Protein AF-A0A357HEQ5-F1 (afdb_monomer_lite)

Structure (mmCIF, N/CA/C/O backbone):
data_AF-A0A357HEQ5-F1
#
_entry.id   AF-A0A357HEQ5-F1
#
loop_
_atom_site.group_PDB
_atom_site.id
_atom_site.type_symbol
_atom_site.label_atom_id
_atom_site.label_alt_id
_atom_site.label_comp_id
_atom_site.label_asym_id
_atom_site.label_entity_id
_atom_site.label_seq_id
_atom_site.pdbx_PDB_ins_code
_atom_site.Cartn_x
_atom_site.Cartn_y
_atom_site.Cartn_z
_atom_site.occupancy
_atom_site.B_iso_or_equiv
_atom_site.auth_seq_id
_atom_site.auth_comp_id
_atom_site.auth_asym_id
_atom_site.auth_atom_id
_atom_site.pdbx_PDB_model_num
ATOM 1 N N . ILE A 1 1 ? 2.218 5.641 -22.416 1.00 91.75 1 ILE A N 1
ATOM 2 C CA . ILE A 1 1 ? 2.819 4.505 -21.674 1.00 91.75 1 ILE A CA 1
ATOM 3 C C . ILE A 1 1 ? 2.633 3.197 -22.437 1.00 91.75 1 ILE A C 1
ATOM 5 O O . ILE A 1 1 ? 3.638 2.677 -22.877 1.00 91.75 1 ILE A O 1
ATOM 9 N N . ILE A 1 2 ? 1.410 2.710 -22.701 1.00 95.06 2 ILE A N 1
ATOM 10 C CA . ILE A 1 2 ? 1.196 1.429 -23.424 1.00 95.06 2 ILE A CA 1
ATOM 11 C C . ILE A 1 2 ? 1.892 1.395 -24.797 1.00 95.06 2 ILE A C 1
ATOM 13 O O . ILE A 1 2 ? 2.682 0.498 -25.057 1.00 95.06 2 ILE A O 1
ATOM 17 N N . LYS A 1 3 ? 1.676 2.419 -25.638 1.00 96.50 3 LYS A N 1
ATOM 18 C CA . LYS A 1 3 ? 2.354 2.544 -26.943 1.00 96.50 3 LYS A CA 1
ATOM 19 C C . LYS A 1 3 ? 3.887 2.541 -26.828 1.00 96.50 3 LYS A C 1
ATOM 21 O O . LYS A 1 3 ? 4.549 2.023 -27.712 1.00 96.50 3 LYS A O 1
ATOM 26 N N . GLN A 1 4 ? 4.424 3.117 -25.750 1.00 97.62 4 GLN A N 1
ATOM 27 C CA . GLN A 1 4 ? 5.866 3.149 -25.500 1.00 97.62 4 GLN A CA 1
ATOM 28 C C . GLN A 1 4 ? 6.375 1.774 -25.058 1.00 97.62 4 GLN A C 1
ATOM 30 O O . GLN A 1 4 ? 7.340 1.293 -25.619 1.00 97.62 4 GLN A O 1
ATOM 35 N N . ALA A 1 5 ? 5.677 1.102 -24.139 1.00 96.56 5 ALA A N 1
ATOM 36 C CA . ALA A 1 5 ? 6.047 -0.236 -23.681 1.00 96.56 5 ALA A CA 1
ATOM 37 C C . ALA A 1 5 ? 6.091 -1.256 -24.833 1.00 96.56 5 ALA A C 1
ATOM 39 O O . ALA A 1 5 ? 6.978 -2.096 -24.864 1.00 96.56 5 ALA A O 1
ATOM 40 N N . LEU A 1 6 ? 5.176 -1.147 -25.803 1.00 96.06 6 LEU A N 1
ATOM 41 C CA . LEU A 1 6 ? 5.217 -1.961 -27.023 1.00 96.06 6 LEU A CA 1
ATOM 42 C C . LEU A 1 6 ? 6.404 -1.621 -27.933 1.00 96.06 6 LEU A C 1
ATOM 44 O O . LEU A 1 6 ? 6.932 -2.512 -28.584 1.00 96.06 6 LEU A O 1
ATOM 48 N N . ALA A 1 7 ? 6.809 -0.349 -27.994 1.00 97.31 7 ALA A N 1
ATOM 49 C CA . ALA A 1 7 ? 8.002 0.068 -28.729 1.00 97.31 7 ALA A CA 1
ATOM 50 C C . ALA A 1 7 ? 9.305 -0.371 -28.033 1.00 97.31 7 ALA A C 1
ATOM 52 O O . ALA A 1 7 ? 10.314 -0.540 -28.706 1.00 97.31 7 ALA A O 1
ATOM 53 N N . ASP A 1 8 ? 9.260 -0.581 -26.714 1.00 97.62 8 ASP A N 1
ATOM 54 C CA . ASP A 1 8 ? 10.363 -1.079 -25.884 1.00 97.62 8 ASP A CA 1
ATOM 55 C C . ASP A 1 8 ? 10.350 -2.624 -25.749 1.00 97.62 8 ASP A C 1
ATOM 57 O O . ASP A 1 8 ? 10.925 -3.170 -24.808 1.00 97.62 8 ASP A O 1
ATOM 61 N N . ASP A 1 9 ? 9.655 -3.334 -26.648 1.00 97.12 9 ASP A N 1
ATOM 62 C CA . ASP A 1 9 ? 9.549 -4.804 -26.701 1.00 97.12 9 ASP A CA 1
ATOM 63 C C . ASP A 1 9 ? 8.955 -5.485 -25.444 1.00 97.12 9 ASP A C 1
ATOM 65 O O . ASP A 1 9 ? 9.178 -6.672 -25.186 1.00 97.12 9 ASP A O 1
ATOM 69 N N . VAL A 1 10 ? 8.131 -4.780 -24.658 1.00 97.06 10 VAL A N 1
ATOM 70 C CA . VAL A 1 10 ? 7.385 -5.398 -23.548 1.00 97.06 10 VAL A CA 1
ATOM 71 C C . VAL A 1 10 ? 6.225 -6.239 -24.106 1.00 97.06 10 VAL A C 1
ATOM 73 O O . VAL A 1 10 ? 5.358 -5.696 -24.798 1.00 97.06 10 VAL A O 1
ATOM 76 N N . PRO A 1 11 ? 6.121 -7.542 -23.771 1.00 97.81 11 PRO A N 1
ATOM 77 C CA . PRO A 1 11 ? 5.047 -8.396 -24.273 1.00 97.81 11 PRO A CA 1
ATOM 78 C C . PRO A 1 11 ? 3.647 -7.878 -23.914 1.00 97.81 11 PRO A C 1
ATOM 80 O O . PRO A 1 11 ? 3.400 -7.471 -22.777 1.00 97.81 11 PRO A O 1
ATOM 83 N N . GLN A 1 12 ? 2.688 -7.989 -24.842 1.00 96.56 12 GLN A N 1
ATOM 84 C CA . GLN A 1 12 ? 1.300 -7.560 -24.605 1.00 96.56 12 GLN A CA 1
ATOM 85 C C . GLN A 1 12 ? 0.689 -8.221 -23.358 1.00 96.56 12 GLN A C 1
ATOM 87 O O . GLN A 1 12 ? 0.022 -7.555 -22.571 1.00 96.56 12 GLN A O 1
ATOM 92 N N . SER A 1 13 ? 0.991 -9.500 -23.113 1.00 97.56 13 SER A N 1
ATOM 93 C CA . SER A 1 13 ? 0.524 -10.220 -21.921 1.00 97.56 13 SER A CA 1
ATOM 94 C C . SER A 1 13 ? 1.005 -9.590 -20.609 1.00 97.56 13 SER A C 1
ATOM 96 O O . SER A 1 13 ? 0.270 -9.584 -19.622 1.00 97.56 13 SER A O 1
ATOM 98 N N . TRP A 1 14 ? 2.211 -9.014 -20.589 1.00 96.94 14 TRP A N 1
ATOM 99 C CA . TRP A 1 14 ? 2.746 -8.299 -19.430 1.00 96.94 14 TRP A CA 1
ATOM 100 C C . TRP A 1 14 ? 2.060 -6.950 -19.244 1.00 96.94 14 TRP A C 1
ATOM 102 O O . TRP A 1 14 ? 1.763 -6.568 -18.113 1.00 96.94 14 TRP A O 1
ATOM 112 N N . ILE A 1 15 ? 1.758 -6.248 -20.338 1.00 97.00 15 ILE A N 1
ATOM 113 C CA . ILE A 1 15 ? 1.006 -4.988 -20.305 1.00 97.00 15 ILE A CA 1
ATOM 114 C C . ILE A 1 15 ? -0.409 -5.231 -19.764 1.00 97.00 15 ILE A C 1
ATOM 116 O O . ILE A 1 15 ? -0.858 -4.507 -18.873 1.00 97.00 15 ILE A O 1
ATOM 120 N N . ASP A 1 16 ? -1.090 -6.272 -20.243 1.00 97.06 16 ASP A N 1
ATOM 121 C CA . ASP A 1 16 ? -2.437 -6.637 -19.792 1.00 97.06 16 ASP A CA 1
ATOM 122 C C . ASP A 1 16 ? -2.448 -7.032 -18.308 1.00 97.06 16 ASP A C 1
ATOM 124 O O . ASP A 1 16 ? -3.342 -6.637 -17.553 1.00 97.06 16 ASP A O 1
ATOM 128 N N . ALA A 1 17 ? -1.429 -7.774 -17.862 1.00 97.44 17 ALA A N 1
ATOM 129 C CA . ALA A 1 17 ? -1.248 -8.112 -16.454 1.00 97.44 17 ALA A CA 1
ATOM 130 C C . ALA A 1 17 ? -0.956 -6.867 -15.599 1.00 97.44 17 ALA A C 1
ATOM 132 O O . ALA A 1 17 ? -1.522 -6.717 -14.514 1.00 97.44 17 ALA A O 1
ATOM 133 N N . ALA A 1 18 ? -0.129 -5.941 -16.093 1.00 96.25 18 ALA A N 1
ATOM 134 C CA . ALA A 1 18 ? 0.204 -4.701 -15.398 1.00 96.25 18 ALA A CA 1
ATOM 135 C C . ALA A 1 18 ? -1.032 -3.812 -15.181 1.00 96.25 18 ALA A C 1
ATOM 137 O O . ALA A 1 18 ? -1.194 -3.258 -14.094 1.00 96.25 18 ALA A O 1
ATOM 138 N N . GLN A 1 19 ? -1.946 -3.742 -16.156 1.00 95.56 19 GLN A N 1
ATOM 139 C CA . GLN A 1 19 ? -3.219 -3.015 -16.023 1.00 95.56 19 GLN A CA 1
ATOM 140 C C . GLN A 1 19 ? -4.136 -3.594 -14.935 1.00 95.56 19 GLN A C 1
ATOM 142 O O . GLN A 1 19 ? -4.954 -2.878 -14.362 1.00 95.56 19 GLN A O 1
ATOM 147 N N . LYS A 1 20 ? -4.000 -4.889 -14.629 1.00 96.56 20 LYS A N 1
ATOM 148 C CA . LYS A 1 20 ? -4.777 -5.591 -13.593 1.00 96.56 20 LYS A CA 1
ATOM 149 C C . LYS A 1 20 ? -3.976 -5.813 -12.305 1.00 96.56 20 LYS A C 1
ATOM 151 O O . LYS A 1 20 ? -4.424 -6.553 -11.430 1.00 96.56 20 LYS A O 1
ATOM 156 N N . SER A 1 21 ? -2.807 -5.183 -12.173 1.00 96.25 21 SER A N 1
ATOM 157 C CA . SER A 1 21 ? -1.853 -5.479 -11.106 1.00 96.25 21 SER A CA 1
ATOM 158 C C . SER A 1 21 ? -2.387 -5.097 -9.719 1.00 96.25 21 SER A C 1
ATOM 160 O O . SER A 1 21 ? -2.625 -3.914 -9.458 1.00 96.25 21 SER A O 1
ATOM 162 N N . PRO A 1 22 ? -2.509 -6.053 -8.776 1.00 96.19 22 PRO A N 1
ATOM 163 C CA . PRO A 1 22 ? -2.874 -5.735 -7.397 1.00 96.19 22 PRO A CA 1
ATOM 164 C C . PRO A 1 22 ? -1.776 -4.929 -6.692 1.00 96.19 22 PRO A C 1
ATOM 166 O O . PRO A 1 22 ? -2.078 -4.070 -5.867 1.00 96.19 22 PRO A O 1
ATOM 169 N N . VAL A 1 23 ? -0.507 -5.149 -7.053 1.00 95.44 23 VAL A N 1
ATOM 170 C CA . VAL A 1 23 ? 0.633 -4.411 -6.490 1.00 95.44 23 VAL A CA 1
ATOM 171 C C . VAL A 1 23 ? 0.538 -2.932 -6.855 1.00 95.44 23 VAL A C 1
ATOM 173 O O . VAL A 1 23 ? 0.709 -2.074 -5.989 1.00 95.44 23 VAL A O 1
ATOM 176 N N . TYR A 1 24 ? 0.189 -2.622 -8.110 1.00 95.44 24 TYR A N 1
ATOM 177 C CA . TYR A 1 24 ? -0.018 -1.241 -8.548 1.00 95.44 24 TYR A CA 1
ATOM 178 C C . TYR A 1 24 ? -1.146 -0.572 -7.759 1.00 95.44 24 TYR A C 1
ATOM 180 O O . TYR A 1 24 ? -0.962 0.531 -7.244 1.00 95.44 24 TYR A O 1
ATOM 188 N N . LYS A 1 25 ? -2.276 -1.267 -7.576 1.00 95.06 25 LYS A N 1
ATOM 189 C CA . LYS A 1 25 ? -3.397 -0.755 -6.778 1.00 95.06 25 LYS A CA 1
ATOM 190 C C . LYS A 1 25 ? -2.976 -0.446 -5.343 1.00 95.06 25 LYS A C 1
ATOM 192 O O . LYS A 1 25 ? -3.197 0.661 -4.867 1.00 95.06 25 LYS A O 1
ATOM 197 N N . MET A 1 26 ? -2.295 -1.371 -4.666 1.00 94.81 26 MET A N 1
ATOM 198 C CA . MET A 1 26 ? -1.876 -1.175 -3.271 1.00 94.81 26 MET A CA 1
ATOM 199 C C . MET A 1 26 ? -0.837 -0.056 -3.103 1.00 94.81 26 MET A C 1
ATOM 201 O O . MET A 1 26 ? -0.931 0.728 -2.157 1.00 94.81 26 MET A O 1
ATOM 205 N N . ALA A 1 27 ? 0.139 0.039 -4.009 1.00 94.44 27 ALA A N 1
ATOM 206 C CA . ALA A 1 27 ? 1.238 0.999 -3.917 1.00 94.44 27 ALA A CA 1
ATOM 207 C C . ALA A 1 27 ? 0.873 2.400 -4.441 1.00 94.44 27 ALA A C 1
ATOM 209 O O . ALA A 1 27 ? 1.209 3.407 -3.817 1.00 94.44 27 ALA A O 1
ATOM 210 N N . LYS A 1 28 ? 0.194 2.485 -5.592 1.00 93.12 28 LYS A N 1
ATOM 211 C CA . LYS A 1 28 ? -0.039 3.746 -6.319 1.00 93.12 28 LYS A CA 1
ATOM 212 C C . LYS A 1 28 ? -1.434 4.318 -6.104 1.00 93.12 28 LYS A C 1
ATOM 214 O O . LYS A 1 28 ? -1.539 5.514 -5.838 1.00 93.12 28 LYS A O 1
ATOM 219 N N . GLU A 1 29 ? -2.477 3.496 -6.206 1.00 92.50 29 GLU A N 1
ATOM 220 C CA . GLU A 1 29 ? -3.869 3.961 -6.105 1.00 92.50 29 GLU A CA 1
ATOM 221 C C . GLU A 1 29 ? -4.289 4.123 -4.639 1.00 92.50 29 GLU A C 1
ATOM 223 O O . GLU A 1 29 ? -4.589 5.223 -4.172 1.00 92.50 29 GLU A O 1
ATOM 228 N N . TRP A 1 30 ? -4.245 3.032 -3.876 1.00 93.38 30 TRP A N 1
ATOM 229 C CA . TRP A 1 30 ? -4.714 2.984 -2.493 1.00 93.38 30 TRP A CA 1
ATOM 230 C C . TRP A 1 30 ? -3.690 3.528 -1.499 1.00 93.38 30 TRP A C 1
ATOM 232 O O . TRP A 1 30 ? -4.082 4.013 -0.435 1.00 93.38 30 TRP A O 1
ATOM 242 N N . LYS A 1 31 ? -2.399 3.527 -1.856 1.00 94.25 31 LYS A N 1
ATOM 243 C CA . LYS A 1 31 ? -1.291 4.030 -1.021 1.00 94.25 31 LYS A CA 1
ATOM 244 C C . LYS A 1 31 ? -1.249 3.357 0.358 1.00 94.25 31 LYS A C 1
ATOM 246 O O . LYS A 1 31 ? -1.179 4.026 1.387 1.00 94.25 31 LYS A O 1
ATOM 251 N N . ILE A 1 32 ? -1.362 2.032 0.363 1.00 94.56 32 ILE A N 1
ATOM 252 C CA . ILE A 1 32 ? -1.345 1.202 1.577 1.00 94.56 32 ILE A CA 1
ATOM 253 C C . ILE A 1 32 ? -0.113 0.302 1.681 1.00 94.56 32 ILE A C 1
ATOM 255 O O . ILE A 1 32 ? 0.119 -0.274 2.739 1.00 94.56 32 ILE A O 1
ATOM 259 N N . ALA A 1 33 ? 0.655 0.165 0.601 1.00 95.88 33 ALA A N 1
ATOM 260 C CA . ALA A 1 33 ? 1.909 -0.572 0.592 1.00 95.88 33 ALA A CA 1
ATOM 261 C C . ALA A 1 33 ? 3.092 0.403 0.563 1.00 95.88 33 ALA A C 1
ATOM 263 O O . ALA A 1 33 ? 3.015 1.440 -0.100 1.00 95.88 33 ALA A O 1
ATOM 264 N N . PHE A 1 34 ? 4.186 0.046 1.237 1.00 95.12 34 PHE A N 1
ATOM 265 C CA . PHE A 1 34 ? 5.388 0.871 1.358 1.00 95.12 34 PHE A CA 1
ATOM 266 C C . PHE A 1 34 ? 6.668 0.067 1.104 1.00 95.12 34 PHE A C 1
ATOM 268 O O . PHE A 1 34 ? 6.719 -1.115 1.454 1.00 95.12 34 PHE A O 1
ATOM 275 N N . PRO A 1 35 ? 7.713 0.686 0.532 1.00 95.00 35 PRO A N 1
ATOM 276 C CA . PRO A 1 35 ? 9.038 0.078 0.451 1.00 95.00 35 PRO A CA 1
ATOM 277 C C . PRO A 1 35 ? 9.662 -0.082 1.845 1.00 95.00 35 PRO A C 1
ATOM 279 O O . PRO A 1 35 ? 9.386 0.710 2.742 1.00 95.00 35 PRO A O 1
ATOM 282 N N . ILE A 1 36 ? 10.544 -1.068 2.021 1.00 93.00 36 ILE A N 1
ATOM 283 C CA . ILE A 1 36 ? 11.395 -1.165 3.219 1.00 93.00 36 ILE A CA 1
ATOM 284 C C . ILE A 1 36 ? 12.631 -0.286 3.051 1.00 93.00 36 ILE A C 1
ATOM 286 O O . ILE A 1 36 ? 13.276 -0.329 2.007 1.00 93.00 36 ILE A O 1
ATOM 290 N N . HIS A 1 37 ? 12.980 0.449 4.103 1.00 93.12 37 HIS A N 1
ATOM 291 C CA . HIS A 1 37 ? 14.173 1.284 4.212 1.00 93.12 37 HIS A CA 1
ATOM 292 C C . HIS A 1 37 ? 14.435 2.136 2.953 1.00 93.12 37 HIS A C 1
ATOM 294 O O . HIS A 1 37 ? 15.493 2.013 2.322 1.00 93.12 37 HIS A O 1
ATOM 300 N N . PRO A 1 38 ? 13.480 2.999 2.535 1.00 91.75 38 PRO A N 1
ATOM 301 C CA . PRO A 1 38 ? 13.658 3.847 1.353 1.00 91.75 38 PRO A CA 1
ATOM 302 C C . PRO A 1 38 ? 14.887 4.770 1.448 1.00 91.75 38 PRO A C 1
ATOM 304 O O . PRO A 1 38 ? 15.444 5.167 0.422 1.00 91.75 38 PRO A O 1
ATOM 307 N N . GLU A 1 39 ? 15.357 5.074 2.658 1.00 91.19 39 GLU A N 1
ATOM 308 C CA . GLU A 1 39 ? 16.575 5.836 2.932 1.00 91.19 39 GLU A CA 1
ATOM 309 C C . GLU A 1 39 ? 17.858 5.183 2.399 1.00 91.19 39 GLU A C 1
ATOM 311 O O . GLU A 1 39 ? 18.840 5.890 2.174 1.00 91.19 39 GLU A O 1
ATOM 316 N N . TYR A 1 40 ? 17.854 3.872 2.126 1.00 93.50 40 TYR A N 1
ATOM 317 C CA . TYR A 1 40 ? 18.988 3.171 1.511 1.00 93.50 40 TYR A CA 1
ATOM 318 C C . TYR A 1 40 ? 19.128 3.457 0.013 1.00 93.50 40 TYR A C 1
ATOM 320 O O . TYR A 1 40 ? 20.143 3.105 -0.582 1.00 93.50 40 TYR A O 1
ATOM 328 N N . ARG A 1 41 ? 18.140 4.128 -0.603 1.00 92.31 41 ARG A N 1
ATOM 329 C CA . ARG A 1 41 ? 18.184 4.599 -2.002 1.00 92.31 41 ARG A CA 1
ATOM 330 C C . ARG A 1 41 ? 18.422 3.488 -3.034 1.00 92.31 41 ARG A C 1
ATOM 332 O O . ARG A 1 41 ? 18.911 3.754 -4.125 1.00 92.31 41 ARG A O 1
ATOM 339 N N . THR A 1 42 ? 18.025 2.257 -2.717 1.00 93.94 42 THR A N 1
ATOM 340 C CA . THR A 1 42 ? 18.126 1.091 -3.613 1.00 93.94 42 THR A CA 1
ATOM 341 C C . THR A 1 42 ? 16.894 0.888 -4.496 1.00 93.94 42 THR A C 1
ATOM 343 O O . THR A 1 42 ? 16.908 0.007 -5.348 1.00 93.94 42 THR A O 1
ATOM 346 N N . LEU A 1 43 ? 15.837 1.691 -4.303 1.00 90.56 43 LEU A N 1
ATOM 347 C CA . LEU A 1 43 ? 14.537 1.553 -4.976 1.00 90.56 43 LEU A CA 1
ATOM 348 C C . LEU A 1 43 ? 13.992 0.112 -4.885 1.00 90.56 43 LEU A C 1
ATOM 350 O O . LEU A 1 43 ? 13.837 -0.565 -5.903 1.00 90.56 43 LEU A O 1
ATOM 354 N N . PRO A 1 44 ? 13.708 -0.383 -3.664 1.00 91.69 44 PRO A N 1
ATOM 355 C CA . PRO A 1 44 ? 13.274 -1.758 -3.468 1.00 91.69 44 PRO A CA 1
ATOM 356 C C . PRO A 1 44 ? 11.941 -2.031 -4.176 1.00 91.69 44 PRO A C 1
ATOM 358 O O . PRO A 1 44 ? 10.983 -1.256 -4.096 1.00 91.69 44 PRO A O 1
ATOM 361 N N . MET A 1 45 ? 11.872 -3.189 -4.832 1.00 94.00 45 MET A N 1
ATOM 362 C CA . MET A 1 45 ? 10.679 -3.647 -5.552 1.00 94.00 45 MET A CA 1
ATOM 363 C C . MET A 1 45 ? 9.723 -4.468 -4.677 1.00 94.00 45 MET A C 1
ATOM 365 O O . MET A 1 45 ? 8.606 -4.761 -5.095 1.00 94.00 45 MET A O 1
ATOM 369 N N . MET A 1 46 ? 10.127 -4.812 -3.449 1.00 93.19 46 MET A N 1
ATOM 370 C CA . MET A 1 46 ? 9.284 -5.498 -2.469 1.00 93.19 46 MET A CA 1
ATOM 371 C C . MET A 1 46 ? 8.629 -4.483 -1.530 1.00 93.19 46 MET A C 1
ATOM 373 O O . MET A 1 46 ? 9.311 -3.661 -0.917 1.00 93.19 46 MET A O 1
ATOM 377 N N . TRP A 1 47 ? 7.300 -4.532 -1.452 1.00 94.94 47 TRP A N 1
ATOM 378 C CA . TRP A 1 47 ? 6.483 -3.561 -0.729 1.00 94.94 47 TRP A CA 1
ATOM 379 C C . TRP A 1 47 ? 5.624 -4.265 0.321 1.00 94.94 47 TRP A C 1
ATOM 381 O O . TRP A 1 47 ? 5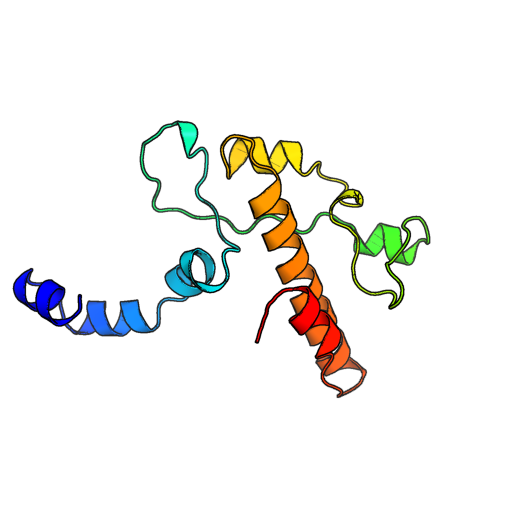.153 -5.380 0.104 1.00 94.94 47 TRP A O 1
ATOM 391 N N . TYR A 1 48 ? 5.404 -3.595 1.448 1.00 94.88 48 TYR A N 1
ATOM 392 C CA . TYR A 1 48 ? 4.759 -4.152 2.631 1.00 94.88 48 TYR A CA 1
ATOM 393 C C . TYR A 1 48 ? 3.555 -3.320 3.043 1.00 94.88 48 TYR A C 1
ATOM 395 O O . TYR A 1 48 ? 3.596 -2.091 3.032 1.00 94.88 48 TYR A O 1
ATOM 403 N N . VAL A 1 49 ? 2.489 -4.007 3.447 1.00 94.12 49 VAL A N 1
ATOM 404 C CA . VAL A 1 49 ? 1.322 -3.385 4.076 1.00 94.12 49 VAL A CA 1
ATOM 405 C C . VAL A 1 49 ? 1.547 -3.382 5.593 1.00 94.12 49 VAL A C 1
ATOM 407 O O . VAL A 1 49 ? 1.827 -4.445 6.156 1.00 94.12 49 VAL A O 1
ATOM 410 N N . PRO A 1 50 ? 1.456 -2.226 6.274 1.00 90.00 50 PRO A N 1
ATOM 411 C CA . PRO A 1 50 ? 1.745 -2.142 7.698 1.00 90.00 50 PRO A CA 1
ATOM 412 C C . PRO A 1 50 ? 0.685 -2.895 8.520 1.00 90.00 50 PRO A C 1
ATOM 414 O O . PRO A 1 50 ? -0.505 -2.861 8.187 1.00 90.00 50 PRO A O 1
ATOM 417 N N . PRO A 1 51 ? 1.083 -3.571 9.612 1.00 86.94 51 PRO A N 1
ATOM 418 C CA . PRO A 1 51 ? 0.163 -4.364 10.410 1.00 86.94 51 PRO A CA 1
ATOM 419 C C . PRO A 1 51 ? -0.787 -3.475 11.216 1.00 86.94 51 PRO A C 1
ATOM 421 O O . PRO A 1 51 ? -0.383 -2.509 11.867 1.00 86.94 51 PRO A O 1
ATOM 424 N N . LEU A 1 52 ? -2.057 -3.876 11.262 1.00 77.12 52 LEU A N 1
ATOM 425 C CA . LEU A 1 52 ? -2.996 -3.369 12.253 1.00 77.12 52 LEU A CA 1
ATOM 426 C C . LEU A 1 52 ? -2.623 -3.999 13.600 1.00 77.12 52 LEU A C 1
ATOM 428 O O . LEU A 1 52 ? -2.910 -5.170 13.845 1.00 77.12 52 LEU A O 1
ATOM 432 N N . SER A 1 53 ? -1.941 -3.235 14.454 1.00 70.94 53 SER A N 1
ATOM 433 C CA . SER A 1 53 ? -1.663 -3.605 15.851 1.00 70.94 53 SER A CA 1
ATOM 434 C C . SER A 1 53 ? -2.955 -4.074 16.558 1.00 70.94 53 SER A C 1
ATOM 436 O O . SER A 1 53 ? -4.040 -3.753 16.071 1.00 70.94 53 SER A O 1
ATOM 438 N N . PRO A 1 54 ? -2.918 -4.810 17.689 1.00 60.69 54 PRO A N 1
ATOM 439 C CA . PRO A 1 54 ? -4.133 -5.240 18.378 1.00 60.69 54 PRO A CA 1
ATOM 440 C C . PRO A 1 54 ? -4.837 -4.031 19.008 1.00 60.69 54 PRO A C 1
ATOM 442 O O . PRO A 1 54 ? -4.661 -3.732 20.184 1.00 60.69 54 PRO A O 1
ATOM 445 N N . VAL A 1 55 ? -5.599 -3.306 18.192 1.00 61.59 55 VAL A N 1
ATOM 446 C CA . VAL A 1 55 ? -6.376 -2.146 18.623 1.00 61.59 55 VAL A CA 1
ATOM 447 C C . VAL A 1 55 ? -7.774 -2.573 19.039 1.00 61.59 55 VAL A C 1
ATOM 449 O O . VAL A 1 55 ? -8.302 -2.086 20.031 1.00 61.59 55 VAL A O 1
ATOM 452 N N . GLN A 1 56 ? -8.338 -3.567 18.348 1.00 57.09 56 GLN A N 1
ATOM 453 C CA . GLN A 1 56 ? -9.684 -4.058 18.631 1.00 57.09 56 GLN A CA 1
ATOM 454 C C . GLN A 1 56 ? -9.798 -4.673 20.029 1.00 57.09 56 GLN A C 1
ATOM 456 O O . GLN A 1 56 ? -10.719 -4.341 20.754 1.00 57.09 56 GLN A O 1
ATOM 461 N N . SER A 1 57 ? -8.817 -5.469 20.468 1.00 58.94 57 SER A N 1
ATOM 462 C CA . SER A 1 57 ? -8.851 -6.080 21.806 1.00 58.94 57 SER A CA 1
ATOM 463 C C . SER A 1 57 ? -8.748 -5.069 22.949 1.00 58.94 57 SER A C 1
ATOM 465 O O . SER A 1 57 ? -9.054 -5.412 24.086 1.00 58.94 57 SER A O 1
ATOM 467 N N . GLN A 1 58 ? -8.289 -3.847 22.672 1.00 58.91 58 GLN A N 1
ATOM 468 C CA . GLN A 1 58 ? -8.265 -2.745 23.631 1.00 58.91 58 GLN A CA 1
ATOM 469 C C . GLN A 1 58 ? -9.552 -1.907 23.548 1.00 58.91 58 GLN A C 1
ATOM 471 O O . GLN A 1 58 ? -10.050 -1.482 24.586 1.00 58.91 58 GLN A O 1
ATOM 476 N N . ILE A 1 59 ? -10.136 -1.748 22.352 1.00 59.00 59 ILE A N 1
ATOM 477 C CA . ILE A 1 59 ? -11.475 -1.161 22.161 1.00 59.00 59 ILE A CA 1
ATOM 478 C C . ILE A 1 59 ? -12.549 -2.018 22.840 1.00 59.00 59 ILE A C 1
ATOM 480 O O . ILE A 1 59 ? -13.345 -1.492 23.608 1.00 59.00 59 ILE A O 1
ATOM 484 N N . ASP A 1 60 ? -12.534 -3.337 22.630 1.00 56.91 60 ASP A N 1
ATOM 485 C CA . ASP A 1 60 ? -13.506 -4.274 23.214 1.00 56.91 60 ASP A CA 1
ATOM 486 C C . ASP A 1 60 ? -13.431 -4.301 24.753 1.00 56.91 60 ASP A C 1
ATOM 488 O O . ASP A 1 60 ? -14.401 -4.638 25.425 1.00 56.91 60 ASP A O 1
ATOM 492 N N . LYS A 1 61 ? -12.277 -3.925 25.321 1.00 58.59 61 LYS A N 1
ATOM 493 C CA . LYS A 1 61 ? -12.061 -3.787 26.771 1.00 58.59 61 LYS A CA 1
ATOM 494 C C . LYS A 1 61 ? -12.455 -2.412 27.320 1.00 58.59 61 LYS A C 1
ATOM 496 O O . LYS A 1 61 ? -12.307 -2.193 28.516 1.00 58.59 61 LYS A O 1
ATOM 501 N N . GLY A 1 62 ? -12.909 -1.489 26.471 1.00 56.56 62 GLY A N 1
ATOM 502 C CA . GLY A 1 62 ? -13.235 -0.113 26.855 1.00 56.56 62 GLY A CA 1
ATOM 503 C C . GLY A 1 62 ? -12.015 0.767 27.149 1.00 56.56 62 GLY A C 1
ATOM 504 O O . GLY A 1 62 ? -12.171 1.867 27.666 1.00 56.56 62 GLY A O 1
ATOM 505 N N . ASN A 1 63 ? -10.800 0.317 26.818 1.00 49.53 63 ASN A N 1
ATOM 506 C CA . ASN A 1 63 ? -9.556 1.024 27.143 1.00 49.53 63 ASN A CA 1
ATOM 507 C C . ASN A 1 63 ? -9.188 2.123 26.133 1.00 49.53 63 ASN A C 1
ATOM 509 O O . ASN A 1 63 ? -8.170 2.791 26.304 1.00 49.53 63 ASN A O 1
ATOM 513 N N . LEU A 1 64 ? -9.950 2.275 25.047 1.00 56.25 64 LEU A N 1
ATOM 514 C CA . LEU A 1 64 ? -9.657 3.221 23.974 1.00 56.25 64 LEU A CA 1
ATOM 515 C C . LEU A 1 64 ? -10.916 3.977 23.563 1.00 56.25 64 LEU A C 1
ATOM 517 O O . LEU A 1 64 ? -11.933 3.369 23.237 1.00 56.25 64 LEU A O 1
ATOM 521 N N . GLU A 1 65 ? -10.808 5.302 23.508 1.00 50.94 65 GLU A N 1
ATOM 522 C CA . GLU A 1 65 ? -11.846 6.165 22.957 1.00 50.94 65 GLU A CA 1
ATOM 523 C C . GLU A 1 65 ? -11.989 5.907 21.453 1.00 50.94 65 GLU A C 1
ATOM 525 O O . GLU A 1 65 ? -11.103 6.202 20.643 1.00 50.94 65 GLU A O 1
ATOM 530 N N . THR A 1 66 ? -13.120 5.337 21.060 1.00 52.62 66 THR A N 1
ATOM 531 C CA . THR A 1 66 ? -13.544 5.302 19.663 1.00 52.62 66 THR A CA 1
ATOM 532 C C . THR A 1 66 ? -14.135 6.656 19.292 1.00 52.62 66 THR A C 1
ATOM 534 O O . THR A 1 66 ? -14.972 7.184 20.022 1.00 52.62 66 THR A O 1
ATOM 537 N N . SER A 1 67 ? -13.747 7.210 18.138 1.00 50.88 67 SER A N 1
ATOM 538 C CA . SER A 1 67 ? -14.444 8.372 17.559 1.00 50.88 67 SER A CA 1
ATOM 539 C C . SER A 1 67 ? -15.953 8.103 17.432 1.00 50.88 67 SER A C 1
ATOM 541 O O . SER A 1 67 ? -16.348 6.940 17.395 1.00 50.88 67 SER A O 1
ATOM 543 N N . ALA A 1 68 ? -16.767 9.167 17.352 1.00 45.88 68 ALA A N 1
ATOM 544 C CA . ALA A 1 68 ? -18.228 9.241 17.566 1.00 45.88 68 ALA A CA 1
ATOM 545 C C . ALA A 1 68 ? -19.150 8.142 16.976 1.00 45.88 68 ALA A C 1
ATOM 547 O O . ALA A 1 68 ? -20.318 8.098 17.341 1.00 45.88 68 ALA A O 1
ATOM 548 N N . ASN A 1 69 ? -18.648 7.224 16.145 1.00 45.69 69 ASN A N 1
ATOM 549 C CA . ASN A 1 69 ? -19.391 6.082 15.607 1.00 45.69 69 ASN A CA 1
ATOM 550 C C . ASN A 1 69 ? -18.821 4.712 16.038 1.00 45.69 69 ASN A C 1
ATOM 552 O O . ASN A 1 69 ? -19.171 3.712 15.430 1.00 45.69 69 ASN A O 1
ATOM 556 N N . GLY A 1 70 ? -17.920 4.618 17.025 1.00 50.09 70 GLY A N 1
ATOM 557 C CA . GLY A 1 70 ? -17.531 3.337 17.644 1.00 50.09 70 GLY A CA 1
ATOM 558 C C . GLY A 1 70 ? -16.556 2.442 16.861 1.00 50.09 70 GLY A C 1
ATOM 559 O O . GLY A 1 70 ? -16.191 1.380 17.356 1.00 50.09 70 GLY A O 1
ATOM 560 N N . ILE A 1 71 ? -16.138 2.817 15.641 1.00 49.00 71 ILE A N 1
ATOM 561 C CA . ILE A 1 71 ? -15.527 1.837 14.716 1.00 49.00 71 ILE A CA 1
ATOM 562 C C . ILE A 1 71 ? -14.103 2.192 14.238 1.00 49.00 71 ILE A C 1
ATOM 564 O O . ILE A 1 71 ? -13.383 1.331 13.734 1.00 49.00 71 ILE A O 1
ATOM 568 N N . LEU A 1 72 ? -13.625 3.423 14.443 1.00 52.72 72 LEU A N 1
ATOM 569 C CA . LEU A 1 72 ? -12.273 3.818 14.026 1.00 52.72 72 LEU A CA 1
ATOM 570 C C . LEU A 1 72 ? -11.398 4.135 15.241 1.00 52.72 72 LEU A C 1
ATOM 572 O O . LEU A 1 72 ? -11.559 5.209 15.833 1.00 52.72 72 LEU A O 1
ATOM 576 N N . PRO A 1 73 ? -10.456 3.244 15.606 1.00 55.62 73 PRO A N 1
ATOM 577 C CA . PRO A 1 73 ? -9.358 3.647 16.456 1.00 55.62 73 PRO A CA 1
ATOM 578 C C . PRO A 1 73 ? -8.543 4.739 15.774 1.00 55.62 73 PRO A C 1
ATOM 580 O O . PRO A 1 73 ? -8.081 4.582 14.643 1.00 55.62 73 PRO A O 1
ATOM 583 N N . THR A 1 74 ? -8.311 5.838 16.480 1.00 58.81 74 THR A N 1
ATOM 584 C CA . THR A 1 74 ? -7.349 6.851 16.043 1.00 58.81 74 THR A CA 1
ATOM 585 C C . THR A 1 74 ? -5.968 6.196 15.972 1.00 58.81 74 THR A C 1
ATOM 587 O O . THR A 1 74 ? -5.620 5.447 16.880 1.00 58.81 74 THR A O 1
ATOM 590 N N . ALA A 1 75 ? -5.139 6.478 14.960 1.00 56.78 75 ALA A N 1
ATOM 591 C CA . ALA A 1 75 ? -3.801 5.872 14.820 1.00 56.78 75 ALA A CA 1
ATOM 592 C C . ALA A 1 75 ? -2.903 5.997 16.077 1.00 56.78 75 ALA A C 1
ATOM 594 O O . ALA A 1 75 ? -1.987 5.207 16.271 1.00 56.78 75 ALA A O 1
ATOM 595 N N . LYS A 1 76 ? -3.214 6.934 16.983 1.00 59.22 76 LYS A N 1
ATOM 596 C CA . LYS A 1 76 ? -2.596 7.078 18.313 1.00 59.22 76 LYS A CA 1
ATOM 597 C C . LYS A 1 76 ? -2.842 5.902 19.273 1.00 59.22 76 LYS A C 1
ATOM 599 O O . LYS A 1 76 ? -2.146 5.788 20.270 1.00 59.22 76 LYS A O 1
ATOM 604 N N . SER A 1 77 ? -3.829 5.057 18.992 1.00 64.56 77 SER A N 1
ATOM 605 C CA . SER A 1 77 ? -4.240 3.929 19.836 1.00 64.56 77 SER A CA 1
ATOM 606 C C . SER A 1 77 ? -3.575 2.597 19.469 1.00 64.56 77 SER A C 1
ATOM 608 O O . SER A 1 77 ? -3.813 1.575 20.114 1.00 64.56 77 SER A O 1
ATOM 610 N N . LEU A 1 78 ? -2.729 2.584 18.433 1.00 67.81 78 LEU A N 1
ATOM 611 C CA . LEU A 1 78 ? -1.944 1.408 18.071 1.00 67.81 78 LEU A CA 1
ATOM 612 C C . LEU A 1 78 ? -0.934 1.098 19.181 1.00 67.81 78 LEU A C 1
ATOM 614 O O . LEU A 1 78 ? -0.165 1.964 19.590 1.00 67.81 78 LEU A O 1
ATOM 618 N N . ARG A 1 79 ? -0.867 -0.168 19.610 1.00 76.00 79 ARG A N 1
ATOM 619 C CA . ARG A 1 79 ? 0.187 -0.632 20.529 1.00 76.00 79 ARG A CA 1
ATOM 620 C C . ARG A 1 79 ? 1.584 -0.470 19.917 1.00 76.00 79 ARG A C 1
ATOM 622 O O . ARG A 1 79 ? 2.545 -0.241 20.644 1.00 76.00 79 ARG A O 1
ATOM 629 N N . LEU A 1 80 ? 1.701 -0.619 18.597 1.00 76.88 80 LEU A N 1
ATOM 630 C CA . LEU A 1 80 ? 2.938 -0.355 17.869 1.00 76.88 80 LEU A CA 1
ATOM 631 C C . LEU A 1 80 ? 3.009 1.142 17.515 1.00 76.88 80 LEU A C 1
ATOM 633 O O . LEU A 1 80 ? 2.117 1.617 16.808 1.00 76.88 80 LEU A O 1
ATOM 637 N N . PRO A 1 81 ? 4.039 1.886 17.959 1.00 83.44 81 PRO A N 1
ATOM 638 C CA . PRO A 1 81 ? 4.140 3.314 17.677 1.00 83.44 81 PRO A CA 1
ATOM 639 C C . PRO A 1 81 ? 4.197 3.596 16.171 1.00 83.44 81 PRO A C 1
ATOM 641 O O . PRO A 1 81 ? 4.993 2.982 15.458 1.00 83.44 81 PRO A O 1
ATOM 644 N N . ALA A 1 82 ? 3.422 4.574 15.690 1.00 84.50 82 ALA A N 1
ATOM 645 C CA . ALA A 1 82 ? 3.454 4.995 14.284 1.00 84.50 82 ALA A CA 1
ATOM 646 C C . ALA A 1 82 ? 4.870 5.407 13.844 1.00 84.50 82 ALA A C 1
ATOM 648 O O . ALA A 1 82 ? 5.316 5.030 12.763 1.00 84.50 82 ALA A O 1
ATOM 649 N N . LYS A 1 83 ? 5.617 6.065 14.739 1.00 87.94 83 LYS A N 1
ATOM 650 C CA . LYS A 1 83 ? 7.028 6.421 14.555 1.00 87.94 83 LYS A CA 1
ATOM 651 C C . LYS A 1 83 ? 7.934 5.233 14.226 1.00 87.94 83 LYS A C 1
ATOM 653 O O . LYS A 1 83 ? 8.830 5.352 13.399 1.00 87.94 83 LYS A O 1
ATOM 658 N N . TYR A 1 84 ? 7.701 4.079 14.854 1.00 89.75 84 TYR A N 1
ATOM 659 C CA . TYR A 1 84 ? 8.494 2.876 14.594 1.00 89.75 84 TYR A CA 1
ATOM 660 C C . TYR A 1 84 ? 8.274 2.372 13.164 1.00 89.75 84 TYR A C 1
ATOM 662 O O . TYR A 1 84 ? 9.233 2.112 12.445 1.00 89.75 84 TYR A O 1
ATOM 670 N N . LEU A 1 85 ? 7.013 2.303 12.729 1.00 90.81 85 LEU A N 1
ATOM 671 C CA . LEU A 1 85 ? 6.665 1.930 11.356 1.00 90.81 85 LEU A CA 1
ATOM 672 C C . LEU A 1 85 ? 7.197 2.948 10.342 1.00 90.81 85 LEU A C 1
ATOM 674 O O . LEU A 1 85 ? 7.701 2.560 9.292 1.00 90.81 85 LEU A O 1
ATOM 678 N N . ALA A 1 86 ? 7.130 4.237 10.669 1.00 92.00 86 ALA A N 1
ATOM 679 C CA . ALA A 1 86 ? 7.613 5.298 9.799 1.00 92.00 86 ALA A CA 1
ATOM 680 C C . ALA A 1 86 ? 9.123 5.202 9.546 1.00 92.00 86 ALA A C 1
ATOM 682 O O . ALA A 1 86 ? 9.576 5.344 8.412 1.00 92.00 86 ALA A O 1
ATOM 683 N N . ASN A 1 87 ? 9.904 4.882 10.580 1.00 92.88 87 ASN A N 1
ATOM 684 C CA . ASN A 1 87 ? 11.346 4.679 10.440 1.00 92.88 87 ASN A CA 1
ATOM 685 C C . ASN A 1 87 ? 11.700 3.528 9.485 1.00 92.88 87 ASN A C 1
ATOM 687 O O . ASN A 1 87 ? 12.750 3.574 8.862 1.00 92.88 87 ASN A O 1
ATOM 691 N N . ILE A 1 88 ? 10.842 2.511 9.365 1.00 92.25 88 ILE A N 1
ATOM 692 C CA . ILE A 1 88 ? 11.081 1.354 8.489 1.00 92.25 88 ILE A CA 1
ATOM 693 C C . ILE A 1 88 ? 10.587 1.621 7.067 1.00 92.25 88 ILE A C 1
ATOM 695 O O . ILE A 1 88 ? 11.226 1.213 6.105 1.00 92.25 88 ILE A O 1
ATOM 699 N N . PHE A 1 89 ? 9.431 2.267 6.917 1.00 93.94 89 PHE A N 1
ATOM 700 C CA . PHE A 1 89 ? 8.691 2.268 5.652 1.00 93.94 89 PHE A CA 1
ATOM 701 C C . PHE A 1 89 ? 8.705 3.603 4.901 1.00 93.94 89 PHE A C 1
ATOM 703 O O . PHE A 1 89 ? 8.449 3.649 3.698 1.00 93.94 89 PHE A O 1
ATOM 710 N N . THR A 1 90 ? 8.964 4.708 5.595 1.00 93.19 90 THR A N 1
ATOM 711 C CA . THR A 1 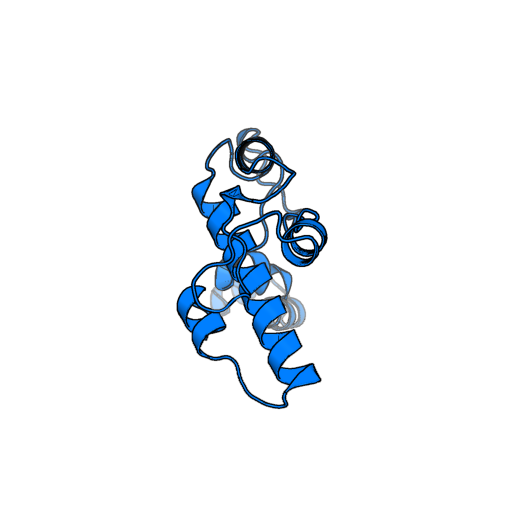90 ? 8.781 6.067 5.058 1.00 93.19 90 THR A CA 1
ATOM 712 C C . THR A 1 90 ? 9.907 7.015 5.474 1.00 93.19 90 THR A C 1
ATOM 714 O O . THR A 1 90 ? 9.717 8.231 5.464 1.00 93.19 90 THR A O 1
ATOM 717 N N . ALA A 1 91 ? 11.076 6.476 5.845 1.00 93.38 91 ALA A N 1
ATOM 718 C CA . ALA A 1 91 ? 12.235 7.241 6.317 1.00 93.38 91 ALA A CA 1
ATOM 719 C C . ALA A 1 91 ? 11.894 8.235 7.454 1.00 93.38 91 ALA A C 1
ATOM 721 O O . ALA A 1 91 ? 12.447 9.330 7.532 1.00 93.38 91 ALA A O 1
ATOM 722 N N . GLY A 1 92 ? 10.958 7.857 8.329 1.00 91.12 92 GLY A N 1
ATOM 723 C CA . GLY A 1 92 ? 10.541 8.635 9.498 1.00 91.12 92 GLY A CA 1
ATOM 724 C C . GLY A 1 92 ? 9.290 9.501 9.313 1.00 91.12 92 GLY A C 1
AT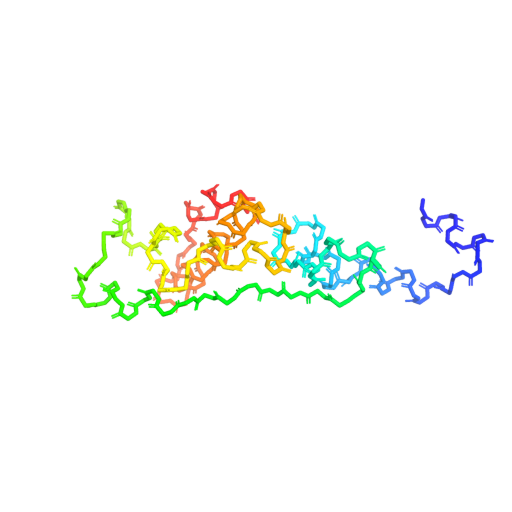OM 725 O O . GLY A 1 92 ? 8.831 10.087 10.292 1.00 91.12 92 GLY A O 1
ATOM 726 N N . ASP A 1 93 ? 8.686 9.571 8.118 1.00 92.88 93 ASP A N 1
ATOM 727 C CA . ASP A 1 93 ? 7.423 10.304 7.929 1.00 92.88 93 ASP A CA 1
ATOM 728 C C . ASP A 1 93 ? 6.213 9.481 8.401 1.00 92.88 93 ASP A C 1
ATOM 730 O O . ASP A 1 93 ? 5.828 8.486 7.787 1.00 92.88 93 ASP A O 1
ATOM 734 N N . GLU A 1 94 ? 5.574 9.894 9.494 1.00 90.62 94 GLU A N 1
ATOM 735 C CA . GLU A 1 94 ? 4.412 9.196 10.056 1.00 90.62 94 GLU A CA 1
ATOM 736 C C . GLU A 1 94 ? 3.119 9.396 9.247 1.00 90.62 94 GLU A C 1
ATOM 738 O O . GLU A 1 94 ? 2.204 8.573 9.342 1.00 90.62 94 GLU A O 1
ATOM 743 N N . LYS A 1 95 ? 3.010 10.457 8.433 1.00 90.31 95 LYS A N 1
ATOM 744 C CA . LYS A 1 95 ? 1.746 10.810 7.757 1.00 90.31 95 LYS A CA 1
ATOM 745 C C . LYS A 1 95 ? 1.244 9.716 6.801 1.00 90.31 95 LYS A C 1
ATOM 747 O O . LYS A 1 95 ? 0.059 9.373 6.893 1.00 90.31 95 LYS A O 1
ATOM 752 N N . PRO A 1 96 ? 2.077 9.129 5.914 1.00 91.62 96 PRO A N 1
ATOM 753 C CA . PRO A 1 96 ? 1.629 8.070 5.013 1.00 91.62 96 PRO A CA 1
ATOM 754 C C . PRO A 1 96 ? 1.214 6.809 5.780 1.00 91.62 96 PRO A C 1
ATOM 756 O O . PRO A 1 96 ? 0.217 6.176 5.432 1.00 91.62 96 PRO A O 1
ATOM 759 N N . ILE A 1 97 ? 1.912 6.493 6.876 1.00 89.94 97 ILE A N 1
ATOM 760 C CA . ILE A 1 97 ? 1.591 5.350 7.736 1.00 89.94 97 ILE A CA 1
ATOM 761 C C . ILE A 1 97 ? 0.225 5.537 8.391 1.00 89.94 97 ILE A C 1
ATOM 763 O O . ILE A 1 97 ? -0.643 4.678 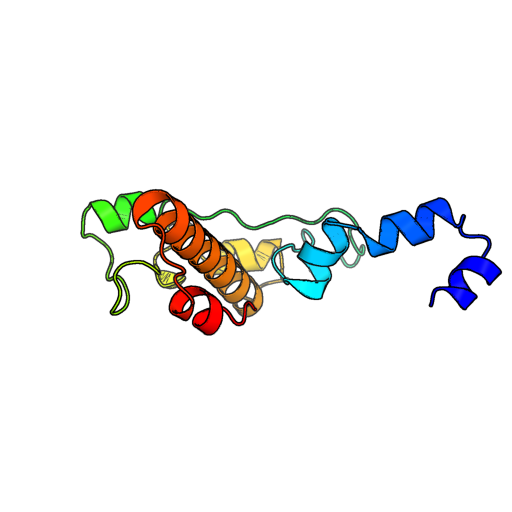8.244 1.00 89.94 97 ILE A O 1
ATOM 767 N N . ILE A 1 98 ? -0.018 6.678 9.036 1.00 86.00 98 ILE A N 1
ATOM 768 C CA . ILE A 1 98 ? -1.308 6.985 9.670 1.00 86.00 98 ILE A CA 1
ATOM 769 C C . ILE A 1 98 ? -2.448 6.924 8.644 1.00 86.00 98 ILE A C 1
ATOM 771 O O . ILE A 1 98 ? -3.496 6.333 8.920 1.00 86.00 98 ILE A O 1
ATOM 775 N N . SER A 1 99 ? -2.237 7.480 7.447 1.00 87.25 99 SER A N 1
ATOM 776 C CA . SER A 1 99 ? -3.227 7.438 6.366 1.00 87.25 99 SER A CA 1
ATOM 777 C C . SER A 1 99 ? -3.543 6.002 5.936 1.00 87.25 99 SER A C 1
ATOM 779 O O . SER A 1 99 ? -4.716 5.631 5.869 1.00 87.25 99 SER A O 1
ATOM 781 N N . SER A 1 100 ? -2.522 5.167 5.718 1.00 89.81 100 SER A N 1
ATOM 782 C CA . SER A 1 100 ? -2.719 3.767 5.318 1.00 89.81 100 SER A CA 1
ATOM 783 C C . SER A 1 100 ? -3.476 2.954 6.367 1.00 89.81 100 SER A C 1
ATOM 785 O O . SER A 1 100 ? -4.423 2.246 6.033 1.00 89.81 100 SER A O 1
ATOM 787 N N . ILE A 1 101 ? -3.130 3.111 7.646 1.00 86.12 101 ILE A N 1
ATOM 788 C CA . ILE A 1 101 ? -3.793 2.412 8.749 1.00 86.12 101 ILE A CA 1
ATOM 789 C C . ILE A 1 101 ? -5.254 2.852 8.853 1.00 86.12 101 ILE A C 1
ATOM 791 O O . ILE A 1 101 ? -6.136 2.012 9.021 1.00 86.12 101 ILE A O 1
ATOM 795 N N . THR A 1 102 ? -5.526 4.148 8.690 1.00 81.94 102 THR A N 1
ATOM 796 C CA . THR A 1 102 ? -6.895 4.6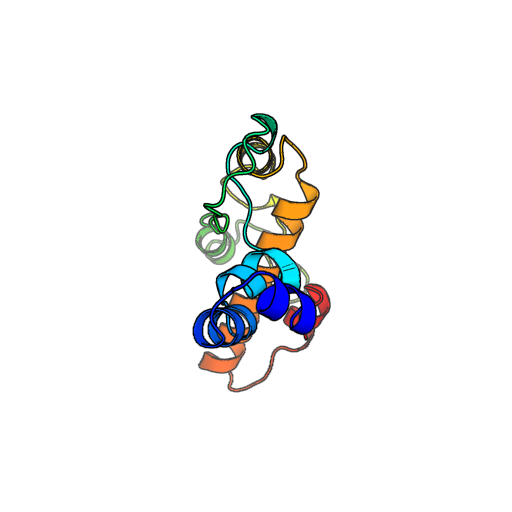82 8.690 1.00 81.94 102 THR A CA 1
ATOM 797 C C . THR A 1 102 ? -7.733 4.057 7.573 1.00 81.94 102 THR A C 1
ATOM 799 O O . THR A 1 102 ? -8.857 3.625 7.826 1.00 81.94 102 THR A O 1
ATOM 802 N N . LYS A 1 103 ? -7.173 3.915 6.363 1.00 86.25 103 LYS A N 1
ATOM 803 C CA . LYS A 1 103 ? -7.840 3.233 5.239 1.00 86.25 103 LYS A CA 1
ATOM 804 C C . LYS A 1 103 ? -8.133 1.764 5.529 1.00 86.25 103 LYS A C 1
ATOM 806 O O . LYS A 1 103 ? -9.242 1.301 5.284 1.00 86.25 103 LYS A O 1
ATOM 811 N N . LEU A 1 104 ? -7.163 1.037 6.082 1.00 86.19 104 LEU A N 1
ATOM 812 C CA . LEU A 1 104 ? -7.326 -0.378 6.429 1.00 86.19 104 LEU A CA 1
ATOM 813 C C . LEU A 1 104 ? -8.397 -0.586 7.514 1.00 86.19 104 LEU A C 1
ATOM 815 O O . LEU A 1 104 ? -9.198 -1.518 7.425 1.00 86.19 104 LEU A O 1
ATOM 819 N N . LEU A 1 105 ? -8.449 0.295 8.518 1.00 80.56 105 LEU A N 1
ATOM 820 C CA . LEU A 1 105 ? -9.483 0.274 9.556 1.00 80.56 105 LEU A CA 1
ATOM 821 C C . LEU A 1 105 ? -10.870 0.604 8.993 1.00 80.56 105 LEU A C 1
ATOM 823 O O . LEU A 1 105 ? -11.835 -0.085 9.319 1.00 80.56 105 LEU A O 1
ATOM 827 N N . ALA A 1 106 ? -10.968 1.601 8.113 1.00 81.00 106 ALA A N 1
ATOM 828 C CA . ALA A 1 106 ? -12.212 1.947 7.430 1.00 81.00 106 ALA A CA 1
ATOM 829 C C . ALA A 1 106 ? -12.737 0.802 6.557 1.00 81.00 106 ALA A C 1
ATOM 831 O O . ALA A 1 106 ? -13.917 0.468 6.629 1.00 81.00 106 ALA A O 1
ATOM 832 N N . MET A 1 107 ? -11.864 0.137 5.800 1.00 84.62 107 MET A N 1
ATOM 833 C CA . MET A 1 107 ? -12.247 -1.029 5.005 1.00 84.62 107 MET A CA 1
ATOM 834 C C . MET A 1 107 ? -12.736 -2.180 5.895 1.00 84.62 107 MET A C 1
ATOM 836 O O . MET A 1 107 ? -13.755 -2.801 5.600 1.00 84.62 107 MET A O 1
ATOM 840 N N . ARG A 1 108 ? -12.061 -2.443 7.023 1.00 80.38 108 ARG A N 1
ATOM 841 C CA . ARG A 1 108 ? -12.500 -3.460 7.994 1.00 80.38 108 ARG A CA 1
ATOM 842 C C . ARG A 1 108 ? -13.865 -3.117 8.605 1.00 80.38 108 ARG A C 1
ATOM 844 O O . ARG A 1 108 ? -14.706 -4.005 8.719 1.00 80.38 108 ARG A O 1
ATOM 851 N N . SER A 1 109 ? -14.083 -1.854 8.979 1.00 77.25 109 S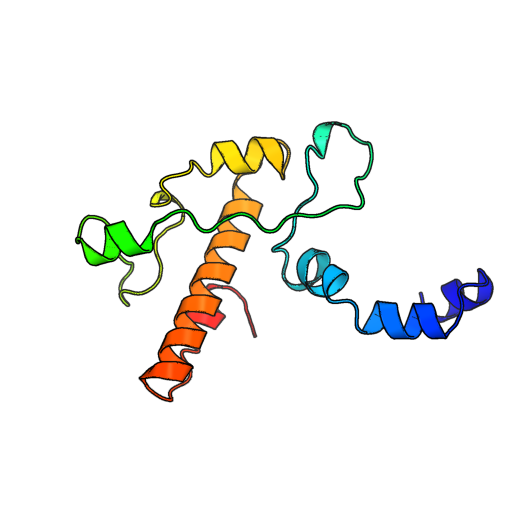ER A N 1
ATOM 852 C CA . SER A 1 109 ? -15.374 -1.329 9.453 1.00 77.25 109 SER A CA 1
ATOM 853 C C . SER A 1 109 ? -16.491 -1.607 8.451 1.00 77.25 109 SER A C 1
ATOM 855 O O . SER A 1 109 ? -17.509 -2.214 8.783 1.00 77.25 109 SER A O 1
ATOM 857 N N . HIS A 1 110 ? -16.257 -1.205 7.201 1.00 81.44 110 HIS A N 1
ATOM 858 C CA . HIS A 1 110 ? -17.207 -1.362 6.117 1.00 81.44 110 HIS A CA 1
ATOM 859 C C . HIS A 1 110 ? -17.526 -2.839 5.871 1.00 81.44 110 HIS A C 1
ATOM 861 O O . HIS A 1 110 ? -18.694 -3.220 5.848 1.00 81.44 110 HIS A O 1
ATOM 867 N N . GLN A 1 111 ? -16.502 -3.695 5.790 1.00 82.38 111 GLN A N 1
ATOM 868 C CA . GLN A 1 111 ? -16.688 -5.132 5.586 1.00 82.38 111 GLN A CA 1
ATOM 869 C C . GLN A 1 111 ? -17.475 -5.784 6.732 1.00 82.38 111 GLN A C 1
ATOM 871 O O . GLN A 1 111 ? -18.281 -6.684 6.491 1.00 82.38 111 GLN A O 1
ATOM 876 N N . ARG A 1 112 ? -17.268 -5.331 7.976 1.00 80.44 112 ARG A N 1
ATOM 877 C CA . ARG A 1 112 ? -18.030 -5.792 9.142 1.00 80.44 112 ARG A CA 1
ATOM 878 C C . ARG A 1 112 ? -19.503 -5.393 9.041 1.00 80.44 112 ARG A C 1
ATOM 880 O O . ARG A 1 112 ? -20.351 -6.261 9.205 1.00 80.44 112 ARG A O 1
ATOM 887 N N . SER A 1 113 ? -19.802 -4.124 8.758 1.00 77.62 113 SER A N 1
ATOM 888 C CA . SER A 1 113 ? -21.187 -3.642 8.613 1.00 77.62 113 SER A CA 1
ATOM 889 C C . SER A 1 113 ? -21.900 -4.358 7.460 1.00 77.62 113 SER A C 1
ATOM 891 O O . SER A 1 113 ? -22.994 -4.886 7.643 1.00 77.62 113 SER A O 1
ATOM 893 N N . MET A 1 114 ? -21.215 -4.556 6.330 1.00 80.88 114 MET A N 1
ATOM 894 C CA . MET A 1 114 ? -21.734 -5.355 5.217 1.00 80.88 114 MET A CA 1
ATOM 895 C C . MET A 1 114 ? -22.040 -6.807 5.603 1.00 80.88 114 MET A C 1
ATOM 897 O O . MET A 1 114 ? -23.071 -7.338 5.202 1.00 80.88 114 MET A O 1
ATOM 901 N N . SER A 1 115 ? -21.161 -7.453 6.377 1.00 79.12 115 SER A N 1
ATOM 902 C CA . SER A 1 115 ? -21.305 -8.876 6.724 1.00 79.12 115 SER A CA 1
ATOM 903 C C . SER A 1 115 ? -22.307 -9.131 7.857 1.00 79.12 115 SER A C 1
ATOM 905 O O . SER A 1 115 ? -22.883 -10.212 7.914 1.00 79.12 115 SER A O 1
ATOM 907 N N . ILE A 1 116 ? -22.485 -8.177 8.778 1.00 76.00 116 ILE A N 1
ATOM 908 C CA . ILE A 1 116 ? -23.331 -8.336 9.975 1.00 76.00 116 ILE A CA 1
ATOM 909 C C . ILE A 1 116 ? -24.691 -7.655 9.795 1.00 76.00 116 ILE A C 1
ATOM 911 O O . ILE A 1 116 ? -25.719 -8.231 10.133 1.00 76.00 116 ILE A O 1
ATOM 915 N N . GLU A 1 117 ? -24.702 -6.424 9.288 1.00 73.19 117 GLU A N 1
ATOM 916 C CA . GLU A 1 117 ? -25.888 -5.558 9.254 1.00 73.19 117 GLU A CA 1
ATOM 917 C C . GLU A 1 117 ? -26.538 -5.512 7.864 1.00 73.19 117 GLU A C 1
ATOM 919 O O . GLU A 1 117 ? -27.656 -5.016 7.728 1.00 73.19 117 GLU A O 1
ATOM 924 N N . GLY A 1 118 ? -25.846 -6.005 6.828 1.00 75.69 118 GLY A N 1
ATOM 925 C CA . GLY A 1 118 ? -26.318 -5.977 5.441 1.00 75.69 118 GLY A CA 1
ATOM 926 C C . GLY A 1 118 ? -26.453 -4.563 4.864 1.00 75.69 118 GLY A C 1
ATOM 927 O O . GLY A 1 118 ? -27.159 -4.371 3.876 1.00 75.69 118 GLY A O 1
ATOM 928 N N . LYS A 1 119 ? -25.809 -3.566 5.484 1.00 73.81 119 LYS A N 1
ATOM 929 C CA . LYS A 1 119 ? -25.860 -2.153 5.092 1.00 73.81 119 LYS A CA 1
ATOM 930 C C . LYS A 1 119 ? -24.467 -1.650 4.726 1.00 73.81 119 LYS A C 1
ATOM 932 O O . LYS A 1 119 ? -23.476 -2.028 5.347 1.00 73.81 119 LYS A O 1
ATOM 937 N N . GLN A 1 120 ? -24.397 -0.778 3.722 1.00 66.88 120 GLN A N 1
ATOM 938 C CA . GLN A 1 120 ? -23.151 -0.119 3.344 1.00 66.88 120 GLN A CA 1
ATOM 939 C C . GLN A 1 120 ? -22.829 0.991 4.345 1.00 66.88 120 GLN A C 1
ATOM 941 O O . GLN A 1 120 ? -23.606 1.923 4.533 1.00 66.88 120 GLN A O 1
ATOM 946 N N . ASN A 1 121 ? -21.658 0.905 4.974 1.00 66.50 121 ASN A N 1
ATOM 947 C CA . ASN A 1 121 ? -21.128 1.988 5.796 1.00 66.50 121 ASN A CA 1
ATOM 948 C C . ASN A 1 121 ? -20.301 2.929 4.907 1.00 66.50 121 ASN A C 1
ATOM 950 O O . ASN A 1 121 ? -19.074 2.812 4.833 1.00 66.50 121 ASN A O 1
ATOM 954 N N . GLU A 1 122 ? -20.992 3.798 4.167 1.00 69.56 122 GLU A N 1
ATOM 955 C CA . GLU A 1 122 ? -20.377 4.785 3.265 1.00 69.56 122 GLU A CA 1
ATOM 956 C C . GLU A 1 122 ? -19.595 5.859 4.039 1.00 69.56 122 GLU A C 1
ATOM 958 O O . GLU A 1 122 ? -18.549 6.320 3.584 1.00 69.56 122 GLU A O 1
ATOM 963 N N . GLU A 1 123 ? -20.026 6.199 5.260 1.00 69.88 123 GLU A N 1
ATOM 964 C CA . GLU A 1 123 ? -19.348 7.190 6.106 1.00 69.88 123 GLU A CA 1
ATOM 965 C C . GLU A 1 123 ? -17.907 6.791 6.451 1.00 69.88 123 GLU A C 1
ATOM 967 O O . GLU A 1 123 ? -17.008 7.639 6.488 1.00 69.88 123 GLU A O 1
ATOM 972 N N . ALA A 1 124 ? -17.669 5.502 6.711 1.00 66.62 124 ALA A N 1
ATOM 973 C CA . ALA A 1 124 ? -16.333 4.992 7.002 1.00 66.62 124 ALA A CA 1
ATOM 974 C C . ALA A 1 124 ? -15.399 5.115 5.785 1.00 66.62 124 ALA A C 1
ATOM 976 O O . ALA A 1 124 ? -14.237 5.493 5.946 1.00 66.62 124 ALA A O 1
ATOM 977 N N . LEU A 1 125 ? -15.906 4.839 4.579 1.00 70.00 125 LEU A N 1
ATOM 978 C CA . LEU A 1 125 ? -15.145 4.945 3.330 1.00 70.00 125 LEU A CA 1
ATOM 979 C C . LEU A 1 125 ? -14.853 6.407 2.970 1.00 70.00 125 LEU A C 1
ATOM 981 O O . LEU A 1 125 ? -13.700 6.748 2.693 1.00 70.00 125 LEU A O 1
ATOM 985 N N . ALA A 1 126 ? -15.852 7.285 3.099 1.00 71.94 126 ALA A N 1
ATOM 986 C CA . ALA A 1 126 ? -15.711 8.717 2.851 1.00 71.94 126 ALA A CA 1
ATOM 987 C C . ALA A 1 126 ? -14.633 9.354 3.747 1.00 71.94 126 ALA A C 1
ATOM 989 O O . ALA A 1 126 ? -13.776 10.094 3.263 1.00 71.94 126 ALA A O 1
ATOM 990 N N . LYS A 1 127 ? -14.595 9.000 5.043 1.00 68.88 127 LYS A N 1
ATOM 991 C CA . LYS A 1 127 ? -13.554 9.467 5.983 1.00 68.88 127 LYS A CA 1
ATOM 992 C C . LYS A 1 127 ? -12.142 8.993 5.627 1.00 68.88 127 LYS A C 1
ATOM 994 O O . LYS A 1 127 ? -11.170 9.633 6.022 1.00 68.88 127 LYS A O 1
ATOM 999 N N . ALA A 1 128 ? -12.014 7.887 4.898 1.00 67.50 128 ALA A N 1
ATOM 1000 C CA . ALA A 1 128 ? -10.739 7.335 4.450 1.00 67.50 128 ALA A CA 1
ATOM 1001 C C . ALA A 1 128 ? -10.348 7.762 3.021 1.00 67.50 128 ALA A C 1
ATOM 1003 O O . ALA A 1 128 ? -9.322 7.301 2.505 1.00 67.50 128 ALA A O 1
ATOM 1004 N N . CYS A 1 129 ? -11.141 8.640 2.391 1.00 65.88 129 CYS A N 1
ATOM 1005 C CA . CYS A 1 129 ? -11.031 9.007 0.978 1.00 65.88 129 CYS A CA 1
ATOM 1006 C C . CYS A 1 129 ? -11.012 7.773 0.055 1.00 65.88 129 CYS A C 1
ATOM 1008 O O . CYS A 1 129 ? -10.211 7.703 -0.880 1.00 65.88 129 CYS A O 1
ATOM 1010 N N . LEU A 1 130 ? -11.842 6.775 0.367 1.00 66.69 130 LEU A N 1
ATOM 1011 C CA . LEU A 1 130 ? -12.080 5.594 -0.458 1.00 66.69 130 LEU A CA 1
ATOM 1012 C C . LEU A 1 130 ? -13.446 5.753 -1.144 1.00 66.69 130 LEU A C 1
ATOM 1014 O O . LEU A 1 130 ? -14.397 6.188 -0.497 1.00 66.69 130 LEU A O 1
ATOM 1018 N N . SER A 1 131 ? -13.502 5.447 -2.444 1.00 59.91 131 SER A N 1
ATOM 1019 C CA . SER A 1 131 ? -14.719 5.444 -3.274 1.00 59.91 131 SER A CA 1
ATOM 1020 C C . SER A 1 131 ? -15.344 4.063 -3.346 1.00 59.91 131 SER A C 1
ATOM 1022 O O . SER A 1 131 ? -14.545 3.116 -3.551 1.00 59.91 131 SER A O 1
#

Foldseek 3Di:
DVVVCVVVVNDPVVVVCVVVDPLCCCVPVLLQWFDFPCVVVPPDPDTDGDDQAPQVVCLVVVNADDPPPSQDGQLPSHPDDLQVVCVTGPVRDSVSVSLNSLQVSLVVSQVCCCVPVVDGPVVSCVVSVHD

pLDDT: mean 81.42, std 15.4, range [45.69, 97.81]

Radius of gyration: 18.02 Å; chains: 1; bounding box: 45×21×56 Å

Secondary structure (DSSP, 8-state):
-HHHHHHTT--HHHHHHHHT-HHHIIIIIS---EES-GGG-S--S-EEPPP--S-HHHHTTT-S-B-TTS--B-GGG-SS-HHHHHHHHSTT-HHHHHHHHHHHHHHHHHHHHHHHTSS--HHHHHHTT--

Sequence (131 aa):
IIKQALADDVPQSWIDAAQKSPVYKMAKEWKIAFPIHPEYRTLPMMWYVPPLSPVQSQIDKGNLETSANGILPTAKSLRLPAKYLANIFTAGDEKPIISSITKLLAMRSHQRSMSIEGKQNEEALAKACLS